Protein AF-A0A7J9X509-F1 (afdb_monomer)

Secondary structure (DSSP, 8-state):
-PPPPS--EES-HHHHHHHHHHT-TTT-SS--EEEEEEEEE-TTS-SEEEEEEEEETTEEEEEEEEEESSPPTT-GGGEEEEEEETTTEEEEEEEGGG-HHHHHHHHHHHTTS-PPPP---

Nearest PDB structures (foldseek):
  4k15-assembly1_B-2  TM=5.939E-01  e=2.217E+00  Listeria monocytogenes EGD-e
  4k15-assembly1_A-2  TM=6.067E-01  e=2.787E+00  Listeria monocytogenes EGD-e
  4k15-assembly1_C-2  TM=6.009E-01  e=3.503E+00  Listeria monocytogenes EGD-e
  4bv9-assembly1_A  TM=3.293E-01  e=1.403E+00  Mus musculus
  5h7z-assembly1_A  TM=2.410E-01  e=1.977E+00  Pseudomonas aeruginosa PAO1

Solvent-accessible surface area (backbone atoms only — not comparable to full-atom values): 7039 Å² total; per-residue (Å²): 105,81,82,74,69,101,62,56,50,49,62,38,70,67,58,41,51,47,62,40,32,65,73,37,95,86,49,56,66,80,74,71,44,80,76,48,70,51,35,43,55,36,93,84,58,70,44,48,31,38,34,41,33,31,39,36,75,94,38,80,45,80,48,46,29,32,40,25,80,55,83,65,85,96,41,71,96,42,54,51,45,69,28,42,26,76,78,79,40,62,30,35,31,29,42,16,92,78,33,71,69,40,50,50,47,52,49,34,37,76,71,70,76,41,69,74,52,77,84,72,130

pLDDT: mean 93.21, std 9.79, range [46.81, 98.5]

Radius of gyration: 14.0 Å; Cα contacts (8 Å, |Δi|>4): 217; chains: 1; bounding box: 34×30×33 Å

Structure (mmCIF, N/CA/C/O backbone):
data_AF-A0A7J9X509-F1
#
_entry.id   AF-A0A7J9X509-F1
#
loop_
_atom_site.group_PDB
_atom_site.id
_atom_site.type_symbol
_atom_site.label_atom_id
_atom_site.label_alt_id
_atom_site.label_comp_id
_atom_site.label_asym_id
_atom_site.label_entity_id
_atom_site.label_seq_id
_atom_site.pdbx_PDB_ins_code
_atom_site.Cartn_x
_atom_site.Cartn_y
_atom_site.Cartn_z
_atom_site.occupancy
_atom_site.B_iso_or_equiv
_atom_site.auth_seq_id
_atom_site.auth_comp_id
_atom_site.auth_asym_id
_atom_site.auth_atom_id
_atom_site.pdbx_PDB_model_num
ATOM 1 N N . MET A 1 1 ? 9.643 -8.205 -11.262 1.00 55.66 1 MET A N 1
ATOM 2 C CA . MET A 1 1 ? 10.228 -8.918 -10.110 1.00 55.66 1 MET A CA 1
ATOM 3 C C . MET A 1 1 ? 10.689 -7.908 -9.076 1.00 55.66 1 MET A C 1
ATOM 5 O O . MET A 1 1 ? 11.680 -7.213 -9.291 1.00 55.66 1 MET A O 1
ATOM 9 N N . ALA A 1 2 ? 9.958 -7.786 -7.972 1.00 58.03 2 ALA A N 1
ATOM 10 C CA . ALA A 1 2 ? 10.328 -6.898 -6.877 1.00 58.03 2 ALA A CA 1
ATOM 11 C C . ALA A 1 2 ? 11.369 -7.534 -5.940 1.00 58.03 2 ALA A C 1
ATOM 13 O O . ALA A 1 2 ? 11.100 -8.546 -5.301 1.00 58.03 2 ALA A O 1
ATOM 14 N N . ILE A 1 3 ? 12.528 -6.893 -5.790 1.00 62.59 3 ILE A N 1
ATOM 15 C CA . ILE A 1 3 ? 13.581 -7.329 -4.861 1.00 62.59 3 ILE A CA 1
ATOM 16 C C . ILE A 1 3 ? 13.152 -7.021 -3.418 1.00 62.59 3 ILE A C 1
ATOM 18 O O . ILE A 1 3 ? 12.826 -5.876 -3.089 1.00 62.59 3 ILE A O 1
ATOM 22 N N . LEU A 1 4 ? 13.158 -8.030 -2.539 1.00 62.16 4 LEU A N 1
ATOM 23 C CA . LEU A 1 4 ? 12.981 -7.824 -1.103 1.00 62.16 4 LEU A CA 1
ATOM 24 C C . LEU A 1 4 ? 14.299 -7.375 -0.482 1.00 62.16 4 LEU A C 1
ATOM 26 O O . LEU A 1 4 ? 15.320 -8.053 -0.536 1.00 62.16 4 LEU A O 1
ATOM 30 N N . HIS A 1 5 ? 14.264 -6.220 0.161 1.00 65.75 5 HIS A N 1
ATOM 31 C CA . HIS A 1 5 ? 15.366 -5.767 0.987 1.00 65.75 5 HIS A CA 1
ATOM 32 C C . HIS A 1 5 ? 15.069 -6.101 2.446 1.00 65.75 5 HIS A C 1
ATOM 34 O O . HIS A 1 5 ? 13.954 -5.879 2.920 1.00 65.75 5 HIS A O 1
ATOM 40 N N . ARG A 1 6 ? 16.084 -6.545 3.200 1.00 74.25 6 ARG A N 1
ATOM 41 C CA . ARG A 1 6 ? 16.047 -6.450 4.666 1.00 74.25 6 ARG A CA 1
ATOM 42 C C . ARG A 1 6 ? 16.050 -4.973 5.041 1.00 74.25 6 ARG A C 1
ATOM 44 O O . ARG A 1 6 ? 17.107 -4.359 5.163 1.00 74.25 6 ARG A O 1
ATOM 51 N N . ALA A 1 7 ? 14.861 -4.403 5.148 1.00 81.12 7 ALA A N 1
ATOM 52 C CA . ALA A 1 7 ? 14.671 -2.978 5.296 1.00 81.12 7 ALA A CA 1
ATOM 53 C C . ALA A 1 7 ? 13.608 -2.659 6.333 1.00 81.12 7 ALA A C 1
ATOM 55 O O . ALA A 1 7 ? 12.670 -3.425 6.557 1.00 81.12 7 ALA A O 1
ATOM 56 N N . THR A 1 8 ? 13.758 -1.491 6.937 1.00 87.94 8 THR A N 1
ATOM 57 C CA . THR A 1 8 ? 12.693 -0.857 7.702 1.00 87.94 8 THR A CA 1
ATOM 58 C C . THR A 1 8 ? 11.973 0.146 6.810 1.00 87.94 8 THR A C 1
ATOM 60 O O . THR A 1 8 ? 12.566 0.733 5.898 1.00 87.94 8 THR A O 1
ATOM 63 N N . VAL A 1 9 ? 10.678 0.314 7.064 1.00 93.44 9 VAL A N 1
ATOM 64 C CA . VAL A 1 9 ? 9.814 1.278 6.383 1.00 93.44 9 VAL A CA 1
ATOM 65 C C . VAL A 1 9 ? 9.138 2.112 7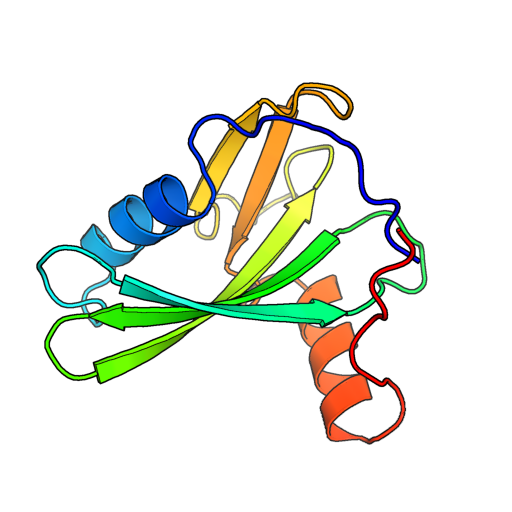.463 1.00 93.44 9 VAL A C 1
ATOM 67 O O . VAL A 1 9 ? 8.497 1.536 8.343 1.00 93.44 9 VAL A O 1
ATOM 70 N N . THR A 1 10 ? 9.311 3.433 7.412 1.00 95.56 10 THR A N 1
ATOM 71 C CA . THR A 1 10 ? 8.796 4.362 8.432 1.00 95.56 10 THR A CA 1
ATOM 72 C C . THR A 1 10 ? 8.038 5.533 7.789 1.00 95.56 10 THR A C 1
ATOM 74 O O . THR A 1 10 ? 8.654 6.285 7.036 1.00 95.56 10 THR A O 1
ATOM 77 N N . PRO A 1 11 ? 6.750 5.764 8.107 1.00 96.69 11 PRO A N 1
ATOM 78 C CA . PRO A 1 11 ? 5.886 4.900 8.912 1.00 96.69 11 PRO A CA 1
ATOM 79 C C . PRO A 1 11 ? 5.747 3.510 8.286 1.00 96.69 11 PRO A C 1
ATOM 81 O O . PRO A 1 11 ? 5.925 3.340 7.077 1.00 96.69 11 PRO A O 1
ATOM 84 N N . SER A 1 12 ? 5.458 2.510 9.109 1.00 96.06 12 SER A N 1
ATOM 85 C CA . SER A 1 12 ? 5.200 1.154 8.638 1.00 96.06 12 SER A CA 1
ATOM 86 C C . SER A 1 12 ? 3.943 1.111 7.764 1.00 96.06 12 SER A C 1
ATOM 88 O O . SER A 1 12 ? 3.073 1.981 7.828 1.00 96.06 12 SER A O 1
ATOM 90 N N . LYS A 1 13 ? 3.827 0.074 6.927 1.00 95.31 13 LYS A N 1
ATOM 91 C CA . LYS A 1 13 ? 2.662 -0.085 6.042 1.00 95.31 13 LYS A CA 1
ATOM 92 C C . LYS A 1 13 ? 1.337 -0.133 6.824 1.00 95.31 13 LYS A C 1
ATOM 94 O O . LYS A 1 13 ? 0.417 0.567 6.411 1.00 95.31 13 LYS A O 1
ATOM 99 N N . PRO A 1 14 ? 1.223 -0.870 7.952 1.00 96.88 14 PRO A N 1
ATOM 100 C CA . PRO A 1 14 ? 0.013 -0.832 8.768 1.00 96.88 14 PRO A CA 1
ATOM 101 C C . PRO A 1 14 ? -0.304 0.566 9.315 1.00 96.88 14 PRO A C 1
ATOM 103 O O . PRO A 1 14 ? -1.449 0.988 9.228 1.00 96.88 14 PRO A O 1
ATOM 106 N N . GLU A 1 15 ? 0.692 1.322 9.795 1.00 97.19 15 GLU A N 1
ATOM 107 C CA . GLU A 1 15 ? 0.473 2.691 10.299 1.00 97.19 15 GLU A CA 1
ATOM 108 C C . GLU A 1 15 ? -0.057 3.631 9.205 1.00 97.19 15 GLU A C 1
ATOM 110 O O . GLU A 1 15 ? -0.981 4.409 9.446 1.00 97.19 15 GLU A O 1
ATOM 115 N N . LEU A 1 16 ? 0.487 3.533 7.984 1.00 97.50 16 LEU A N 1
ATOM 116 C CA . LEU A 1 16 ? -0.024 4.281 6.831 1.00 97.50 16 LEU A CA 1
ATOM 117 C C . LEU A 1 16 ? -1.474 3.908 6.505 1.00 97.50 16 LEU A C 1
ATOM 119 O O . LEU A 1 16 ? -2.304 4.791 6.293 1.00 97.50 16 LEU A O 1
ATOM 123 N N . VAL A 1 17 ? -1.782 2.609 6.468 1.00 97.62 17 VAL A N 1
ATOM 124 C CA . VAL A 1 17 ? -3.128 2.113 6.155 1.00 97.62 17 VAL A CA 1
ATOM 125 C C . VAL A 1 17 ? -4.134 2.527 7.223 1.00 97.62 17 VAL A C 1
ATOM 127 O O . VAL A 1 17 ? -5.222 2.977 6.876 1.00 97.62 17 VAL A O 1
ATOM 130 N N . GLU A 1 18 ? -3.788 2.412 8.504 1.00 97.44 18 GLU A N 1
ATOM 131 C CA . GLU A 1 18 ? -4.664 2.811 9.608 1.00 97.44 18 GLU A CA 1
ATOM 132 C C . GLU A 1 18 ? -4.992 4.306 9.534 1.00 97.44 18 GLU A C 1
ATOM 134 O O . GLU A 1 18 ? -6.169 4.675 9.485 1.00 97.44 18 GLU A O 1
ATOM 139 N N . SER A 1 19 ? -3.964 5.153 9.399 1.00 96.19 19 SER A N 1
ATOM 140 C CA . SER A 1 19 ? -4.131 6.607 9.293 1.00 96.19 19 SER A CA 1
ATOM 141 C C . SER A 1 19 ? -4.945 7.023 8.065 1.00 96.19 19 SER A C 1
ATOM 143 O O . SER A 1 19 ? -5.753 7.951 8.136 1.00 96.19 19 SER A O 1
ATOM 145 N N . TRP A 1 20 ? -4.770 6.336 6.936 1.00 97.25 20 TRP A N 1
ATOM 146 C CA . TRP A 1 20 ? -5.551 6.606 5.733 1.00 97.25 20 TRP A CA 1
ATOM 147 C C . TRP A 1 20 ? -7.004 6.147 5.867 1.00 97.25 20 TRP A C 1
ATOM 149 O O . TRP A 1 20 ? -7.911 6.888 5.481 1.00 97.25 20 TRP A O 1
ATOM 159 N N . LEU A 1 21 ? -7.250 4.968 6.451 1.00 96.94 21 LEU A N 1
ATOM 160 C CA . LEU A 1 21 ? -8.600 4.447 6.679 1.00 96.94 21 LEU A CA 1
ATOM 161 C C . LEU A 1 21 ? -9.406 5.323 7.646 1.00 96.94 21 LEU A C 1
ATOM 163 O O . LEU A 1 21 ? -10.619 5.418 7.478 1.00 96.94 21 LEU A O 1
ATOM 167 N N . ASP A 1 22 ? -8.767 5.975 8.623 1.00 96.12 22 ASP A N 1
ATOM 168 C CA . ASP A 1 22 ? -9.408 6.976 9.498 1.00 96.12 22 ASP A CA 1
ATOM 169 C C . ASP A 1 22 ? -10.018 8.153 8.732 1.00 96.12 22 ASP A C 1
ATOM 171 O O . ASP A 1 22 ? -10.996 8.756 9.175 1.00 96.12 22 ASP A O 1
ATOM 175 N N . GLN A 1 23 ? -9.456 8.476 7.570 1.00 94.88 23 GLN A N 1
ATOM 176 C CA . GLN A 1 23 ? -9.913 9.579 6.729 1.00 94.88 23 GLN A CA 1
ATOM 177 C C . GLN A 1 23 ? -10.987 9.140 5.727 1.00 94.88 23 GLN A C 1
ATOM 179 O O . GLN A 1 23 ? -11.615 9.985 5.087 1.00 94.88 23 GLN A O 1
ATOM 184 N N . GLN A 1 24 ? -11.227 7.831 5.586 1.00 94.56 24 GLN A N 1
ATOM 185 C CA . GLN A 1 24 ? -12.213 7.309 4.647 1.00 94.56 24 GLN A CA 1
ATOM 186 C C . GLN A 1 24 ? -13.598 7.212 5.300 1.00 94.56 24 GLN A C 1
ATOM 188 O O . GLN A 1 24 ? -13.750 6.534 6.318 1.00 94.56 24 GLN A O 1
ATOM 193 N N . PRO A 1 25 ? -14.665 7.757 4.682 1.00 93.69 25 PRO A N 1
ATOM 194 C CA . PRO A 1 25 ? -16.016 7.694 5.251 1.00 93.69 25 PRO A CA 1
ATOM 195 C C . PRO A 1 25 ? -16.536 6.255 5.397 1.00 93.69 25 PRO A C 1
ATOM 197 O O . PRO A 1 25 ? -17.403 5.973 6.219 1.00 93.69 25 PRO A O 1
ATOM 200 N N . TRP A 1 26 ? -15.999 5.331 4.601 1.00 93.62 26 TRP A N 1
ATOM 201 C CA . TRP A 1 26 ? -16.327 3.908 4.630 1.00 93.62 26 TRP A CA 1
ATOM 202 C C . TRP A 1 26 ? -15.363 3.076 5.495 1.00 93.62 26 TRP A C 1
ATOM 204 O O . TRP A 1 26 ? -15.655 1.901 5.753 1.00 93.62 26 TRP A O 1
ATOM 214 N N . GLY A 1 27 ? -14.245 3.652 5.956 1.00 93.44 27 GLY A N 1
ATOM 215 C CA . GLY A 1 27 ? -13.152 2.945 6.635 1.00 93.44 27 GLY A CA 1
ATOM 216 C C . GLY A 1 27 ? -13.526 2.404 8.016 1.00 93.44 27 GLY A C 1
ATOM 217 O O . GLY A 1 27 ? -13.018 1.364 8.433 1.00 93.44 27 GLY A O 1
ATOM 218 N N . GLY A 1 28 ? -14.496 3.027 8.688 1.00 90.75 28 GLY A N 1
ATOM 219 C CA . GLY A 1 28 ? -14.825 2.715 10.081 1.00 90.75 28 GLY A CA 1
ATOM 220 C C . GLY A 1 28 ? -13.751 3.223 11.049 1.00 90.75 28 GLY A C 1
ATOM 221 O O . GLY A 1 28 ? -12.854 3.954 10.647 1.00 90.75 28 GLY A O 1
ATOM 222 N N . SER A 1 29 ? -13.847 2.844 12.322 1.00 89.06 29 SER A N 1
ATOM 223 C CA . SER A 1 29 ? -12.928 3.273 13.385 1.00 89.06 29 SER A CA 1
ATOM 224 C C . SER A 1 29 ? -12.320 2.084 14.138 1.00 89.06 29 SER A C 1
ATOM 226 O O . SER A 1 29 ? -12.848 0.969 14.090 1.00 89.06 29 SER A O 1
ATOM 228 N N . GLY A 1 30 ? -11.213 2.337 14.843 1.00 90.75 30 GLY A N 1
ATOM 229 C CA . GLY A 1 30 ? -10.487 1.356 15.660 1.00 90.75 30 GLY A CA 1
ATOM 230 C C . GLY A 1 30 ? -9.189 0.865 15.018 1.00 90.75 30 GLY A C 1
ATOM 231 O O . GLY A 1 30 ? -8.918 1.161 13.859 1.00 90.75 30 GLY A O 1
ATOM 232 N N . GLU A 1 31 ? -8.394 0.118 15.773 1.00 94.75 31 GLU A N 1
ATOM 233 C CA . GLU A 1 31 ? -7.116 -0.436 15.308 1.00 94.75 31 GLU A CA 1
ATOM 234 C C . GLU A 1 31 ? -7.315 -1.430 14.156 1.00 94.75 31 GLU A C 1
ATOM 236 O O . GLU A 1 31 ? -8.377 -2.063 14.029 1.00 94.75 31 GLU A O 1
ATOM 241 N N . ILE A 1 32 ? -6.290 -1.576 13.315 1.00 97.69 32 ILE A N 1
ATOM 242 C CA . ILE A 1 32 ? -6.265 -2.614 12.284 1.00 97.69 32 ILE A CA 1
ATOM 243 C C . ILE A 1 32 ? -5.514 -3.864 12.757 1.00 97.69 32 ILE A C 1
ATOM 245 O O . ILE A 1 32 ? -4.449 -3.796 13.364 1.00 97.69 32 ILE A O 1
ATOM 249 N N . GLU A 1 33 ? -6.026 -5.036 12.392 1.00 97.94 33 GLU A N 1
ATOM 250 C CA . GLU A 1 33 ? -5.286 -6.301 12.461 1.00 97.94 33 GLU A CA 1
ATOM 251 C C . GLU A 1 33 ? -4.859 -6.687 11.039 1.00 97.94 33 GLU A C 1
ATOM 253 O O . GLU A 1 33 ? -5.703 -6.831 10.152 1.00 97.94 33 GLU A O 1
ATOM 258 N N . THR A 1 34 ? -3.559 -6.866 10.793 1.00 97.31 34 THR A N 1
ATOM 259 C CA . THR A 1 34 ? -3.077 -7.321 9.480 1.00 97.31 34 THR A CA 1
ATOM 260 C C . THR A 1 34 ? -3.266 -8.829 9.342 1.00 97.31 34 THR A C 1
ATOM 262 O O . THR A 1 34 ? -2.688 -9.599 10.101 1.00 97.31 34 THR A O 1
ATOM 265 N N . ILE A 1 35 ? -4.053 -9.247 8.351 1.00 97.81 35 ILE A N 1
ATOM 266 C CA . ILE A 1 35 ? -4.335 -10.661 8.052 1.00 97.81 35 ILE A CA 1
ATOM 267 C C . ILE A 1 35 ? -3.264 -11.227 7.115 1.00 97.81 35 ILE A C 1
ATOM 269 O O . ILE A 1 35 ? -2.860 -12.380 7.235 1.00 97.81 35 ILE A O 1
ATOM 273 N N . GLY A 1 36 ? -2.813 -10.410 6.166 1.00 96.06 36 GLY A N 1
ATOM 274 C CA . GLY A 1 36 ? -1.786 -10.772 5.201 1.00 96.06 36 GLY A CA 1
ATOM 275 C C . GLY A 1 36 ? -1.717 -9.765 4.064 1.00 96.06 36 GLY A C 1
ATOM 276 O O . GLY A 1 36 ? -2.449 -8.773 4.043 1.00 96.06 36 GLY A O 1
ATOM 277 N N . SER A 1 37 ? -0.848 -10.032 3.101 1.00 96.38 37 SER A N 1
ATOM 278 C CA . SER A 1 37 ? -0.788 -9.275 1.860 1.00 96.38 37 SER A CA 1
ATOM 279 C C . SER A 1 37 ? -0.358 -10.159 0.699 1.00 96.38 37 SER A C 1
ATOM 281 O O . SER A 1 37 ? 0.167 -11.258 0.885 1.00 96.38 37 SER A O 1
ATOM 283 N N . TYR A 1 38 ? -0.622 -9.680 -0.508 1.00 95.56 38 TYR A N 1
ATOM 284 C CA . TYR A 1 38 ? -0.124 -10.268 -1.743 1.00 95.56 38 TYR A CA 1
ATOM 285 C C . TYR A 1 38 ? 0.349 -9.157 -2.672 1.00 95.56 38 TYR A C 1
ATOM 287 O O . TYR A 1 38 ? 0.016 -7.983 -2.491 1.00 95.56 38 TYR A O 1
ATOM 295 N N . ARG A 1 39 ? 1.163 -9.527 -3.657 1.00 95.94 39 ARG A N 1
ATOM 296 C CA . ARG A 1 39 ? 1.831 -8.582 -4.546 1.00 95.94 39 ARG A CA 1
ATOM 297 C C . ARG A 1 39 ? 1.698 -9.003 -5.992 1.00 95.94 39 ARG A C 1
ATOM 299 O O . ARG A 1 39 ? 1.528 -10.182 -6.297 1.00 95.94 39 ARG A O 1
ATOM 306 N N . PHE A 1 40 ? 1.844 -8.012 -6.850 1.00 96.56 40 PHE A N 1
ATOM 307 C CA . PHE A 1 40 ? 1.944 -8.174 -8.283 1.00 96.56 40 PHE A CA 1
ATOM 308 C C . PHE A 1 40 ? 3.220 -7.508 -8.776 1.00 96.56 40 PHE A C 1
ATOM 310 O O . PHE A 1 40 ? 3.667 -6.509 -8.205 1.00 96.56 40 PHE A O 1
ATOM 317 N N . ASP A 1 41 ? 3.803 -8.083 -9.819 1.00 95.00 41 ASP A N 1
ATOM 318 C CA . ASP A 1 41 ? 4.953 -7.497 -10.486 1.00 95.00 41 ASP A CA 1
ATOM 319 C C . ASP A 1 41 ? 4.483 -6.518 -11.562 1.00 95.00 41 ASP A C 1
ATOM 321 O O . ASP A 1 41 ? 3.771 -6.892 -12.492 1.00 95.00 41 ASP A O 1
ATOM 325 N N . ASP A 1 42 ? 4.919 -5.268 -11.433 1.00 95.00 42 ASP A N 1
ATOM 326 C CA . ASP A 1 42 ? 4.895 -4.298 -12.523 1.00 95.00 42 ASP A CA 1
ATOM 327 C C . ASP A 1 42 ? 5.778 -4.814 -13.679 1.00 95.00 42 ASP A C 1
ATOM 329 O O . ASP A 1 42 ? 6.945 -5.145 -13.423 1.00 95.00 42 ASP A O 1
ATOM 333 N N . PRO A 1 43 ? 5.263 -4.897 -14.925 1.00 90.69 43 PRO A N 1
ATOM 334 C CA . PRO A 1 43 ? 6.046 -5.273 -16.103 1.00 90.69 43 PRO A 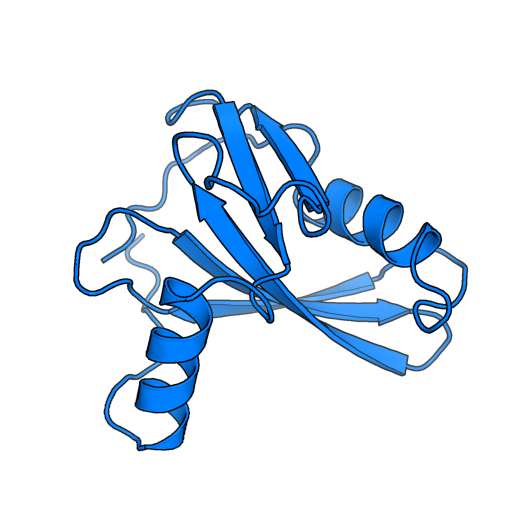CA 1
ATOM 335 C C . PRO A 1 43 ? 7.329 -4.460 -16.283 1.00 90.69 43 PRO A C 1
ATOM 337 O O . PRO A 1 43 ? 8.357 -5.029 -16.650 1.00 90.69 43 PRO A O 1
ATOM 340 N N . GLU A 1 44 ? 7.282 -3.163 -15.970 1.00 93.19 44 GLU A N 1
ATOM 341 C CA . GLU A 1 44 ? 8.432 -2.263 -16.100 1.00 93.19 44 GLU A CA 1
ATOM 342 C C . GLU A 1 44 ? 9.337 -2.298 -14.855 1.00 93.19 44 GLU A C 1
ATOM 344 O O . GLU A 1 44 ? 10.461 -1.808 -14.886 1.00 93.19 44 GLU A O 1
ATOM 349 N N . GLY A 1 45 ? 8.882 -2.919 -13.761 1.00 91.81 45 GLY A N 1
ATOM 350 C CA . GLY A 1 45 ? 9.655 -3.094 -12.529 1.00 91.81 45 GLY A CA 1
ATOM 351 C C . GLY A 1 45 ? 9.875 -1.819 -11.706 1.00 91.81 45 GLY A C 1
ATOM 352 O O . GLY A 1 45 ? 10.663 -1.843 -10.760 1.00 91.81 45 GLY A O 1
ATOM 353 N N . GLU A 1 46 ? 9.179 -0.728 -12.020 1.00 93.31 46 GLU A N 1
ATOM 354 C CA . GLU A 1 46 ? 9.376 0.594 -11.410 1.00 93.31 46 GLU A CA 1
ATOM 355 C C . GLU A 1 46 ? 8.444 0.839 -10.214 1.00 93.31 46 GLU A C 1
ATOM 357 O O . GLU A 1 46 ? 8.761 1.602 -9.290 1.00 93.31 46 GLU A O 1
ATOM 362 N N . VAL A 1 47 ? 7.280 0.188 -10.211 1.00 96.44 47 VAL A N 1
ATOM 363 C CA . VAL A 1 47 ? 6.230 0.386 -9.211 1.00 96.44 47 VAL A CA 1
ATOM 364 C C . VAL A 1 47 ? 6.026 -0.884 -8.397 1.00 96.44 47 VAL A C 1
ATOM 366 O O . VAL A 1 47 ? 5.704 -1.953 -8.910 1.00 96.44 47 VAL A O 1
ATOM 369 N N . GLY A 1 48 ? 6.147 -0.769 -7.075 1.00 96.06 48 GLY A N 1
ATOM 370 C CA . GLY A 1 48 ? 5.720 -1.852 -6.194 1.00 96.06 48 GLY A CA 1
ATOM 371 C C . GLY A 1 48 ? 4.196 -1.899 -6.128 1.00 96.06 48 GLY A C 1
ATOM 372 O O . GLY A 1 48 ? 3.601 -0.902 -5.736 1.00 96.06 48 GLY A O 1
ATOM 373 N N . VAL A 1 49 ? 3.575 -3.038 -6.444 1.00 97.69 49 VAL A N 1
ATOM 374 C CA . VAL A 1 49 ? 2.120 -3.241 -6.319 1.00 97.69 49 VAL A CA 1
ATOM 375 C C . VAL A 1 49 ? 1.834 -4.269 -5.223 1.00 97.69 49 VAL A C 1
ATOM 377 O O . VAL A 1 49 ? 2.350 -5.389 -5.248 1.00 97.69 49 VAL A O 1
ATOM 380 N N . GLU A 1 50 ? 1.025 -3.888 -4.237 1.00 97.12 50 GLU A N 1
ATOM 381 C CA . GLU A 1 50 ? 0.640 -4.735 -3.101 1.00 97.12 50 GLU A CA 1
ATOM 382 C C . GLU A 1 50 ? -0.832 -4.528 -2.757 1.00 97.12 50 GLU A C 1
ATOM 384 O O . GLU A 1 50 ? -1.347 -3.424 -2.868 1.00 97.12 50 GLU A O 1
ATOM 389 N N . ALA A 1 51 ? -1.504 -5.568 -2.278 1.00 97.88 51 ALA A N 1
ATOM 390 C CA . ALA A 1 51 ? -2.753 -5.415 -1.549 1.00 97.88 51 ALA A CA 1
ATOM 391 C C . ALA A 1 51 ? -2.621 -6.005 -0.152 1.00 97.88 51 ALA A C 1
ATOM 393 O O . ALA A 1 51 ? -2.324 -7.190 0.016 1.00 97.88 51 ALA A O 1
ATOM 394 N N . MET A 1 52 ? -2.892 -5.172 0.850 1.00 97.75 52 MET A N 1
ATOM 395 C CA . MET A 1 52 ? -3.008 -5.599 2.239 1.00 97.75 52 MET A CA 1
ATOM 396 C C . MET A 1 52 ? -4.445 -6.023 2.538 1.00 97.75 52 MET A C 1
ATOM 398 O O . MET A 1 52 ? -5.400 -5.362 2.130 1.00 97.75 52 MET A O 1
ATOM 402 N N . LEU A 1 53 ? -4.598 -7.118 3.278 1.00 98.25 53 LEU A N 1
ATOM 403 C CA . LEU A 1 53 ? -5.862 -7.539 3.869 1.00 98.25 53 LEU A CA 1
ATOM 404 C C . LEU A 1 53 ? -5.819 -7.235 5.363 1.00 98.25 53 LEU A C 1
ATOM 406 O O . LEU A 1 53 ? -4.988 -7.782 6.091 1.00 98.25 53 LEU A O 1
ATOM 410 N N . VAL A 1 54 ? -6.720 -6.369 5.818 1.00 98.19 54 VAL A N 1
ATOM 411 C CA . VAL A 1 54 ? -6.781 -5.929 7.215 1.00 98.19 54 VAL A CA 1
ATOM 412 C C . VAL A 1 54 ? -8.169 -6.159 7.794 1.00 98.19 54 VAL A C 1
ATOM 414 O O . VAL A 1 54 ? -9.176 -5.963 7.112 1.00 98.19 54 VAL A O 1
ATOM 417 N N . ARG A 1 55 ? -8.250 -6.577 9.057 1.00 98.06 55 ARG A N 1
ATOM 418 C CA . ARG A 1 55 ? -9.507 -6.614 9.803 1.00 98.06 55 ARG A CA 1
ATOM 419 C C . ARG A 1 55 ? -9.678 -5.302 10.554 1.00 98.06 55 ARG A C 1
ATOM 421 O O . ARG A 1 55 ? -8.782 -4.886 11.280 1.00 98.06 55 ARG A O 1
ATOM 428 N N . ARG A 1 56 ? -10.841 -4.671 10.394 1.00 97.00 56 ARG A N 1
ATOM 429 C CA . ARG A 1 56 ? -11.210 -3.432 11.088 1.00 97.00 56 ARG A CA 1
ATOM 430 C C . ARG A 1 56 ? -12.716 -3.361 11.290 1.00 97.00 56 ARG A C 1
ATOM 432 O O . ARG A 1 56 ? -13.476 -3.642 10.362 1.00 97.00 56 ARG A O 1
ATOM 439 N N . ALA A 1 57 ? -13.160 -2.995 12.493 1.00 93.25 57 ALA A N 1
ATOM 440 C CA . ALA A 1 57 ? -14.583 -2.859 12.832 1.00 93.25 57 ALA A CA 1
ATOM 441 C C . ALA A 1 57 ? -15.439 -4.074 12.390 1.00 93.25 57 ALA A C 1
ATOM 443 O O . ALA A 1 57 ? -16.504 -3.925 11.793 1.00 93.25 57 ALA A O 1
ATOM 444 N N . GLY A 1 58 ? -14.932 -5.293 12.614 1.00 92.69 58 GLY A N 1
ATOM 445 C CA . GLY A 1 58 ? -15.615 -6.543 12.253 1.00 92.69 58 GLY A CA 1
ATOM 446 C C . GLY A 1 58 ? -15.641 -6.886 10.756 1.00 92.69 58 GLY A C 1
ATOM 447 O O . GLY A 1 58 ? -16.221 -7.904 10.385 1.00 92.69 58 GLY A O 1
ATOM 448 N N . ARG A 1 59 ? -15.005 -6.087 9.890 1.00 95.75 59 ARG A N 1
ATOM 449 C CA . ARG A 1 59 ? -14.925 -6.308 8.436 1.00 95.75 59 ARG A CA 1
ATOM 450 C C . ARG A 1 59 ? -13.499 -6.631 8.014 1.00 95.75 59 ARG A C 1
ATOM 452 O O . ARG A 1 59 ? -12.553 -6.197 8.664 1.00 95.75 59 ARG A O 1
ATOM 459 N N . VAL A 1 60 ? -13.356 -7.365 6.914 1.00 97.38 60 VAL A N 1
ATOM 460 C CA . VAL A 1 60 ? -12.079 -7.490 6.202 1.00 97.38 60 VAL A CA 1
ATOM 461 C C . VAL A 1 60 ? -12.070 -6.462 5.080 1.00 97.38 60 VAL A C 1
ATOM 463 O O . VAL A 1 60 ? -12.989 -6.436 4.263 1.00 97.38 60 VAL A O 1
ATOM 466 N N . LEU A 1 61 ? -11.053 -5.609 5.065 1.00 97.50 61 LEU A N 1
ATOM 467 C CA . LEU A 1 61 ? -10.821 -4.603 4.041 1.00 97.50 61 LEU A CA 1
ATOM 468 C C . LEU A 1 61 ? -9.619 -5.029 3.203 1.00 97.50 61 LEU A C 1
ATOM 470 O O . LEU A 1 61 ? -8.586 -5.427 3.742 1.00 97.50 61 LEU A O 1
ATOM 474 N N . GLN A 1 62 ? -9.771 -4.937 1.887 1.00 97.50 62 GLN A N 1
ATOM 475 C CA . GLN A 1 62 ? -8.673 -5.05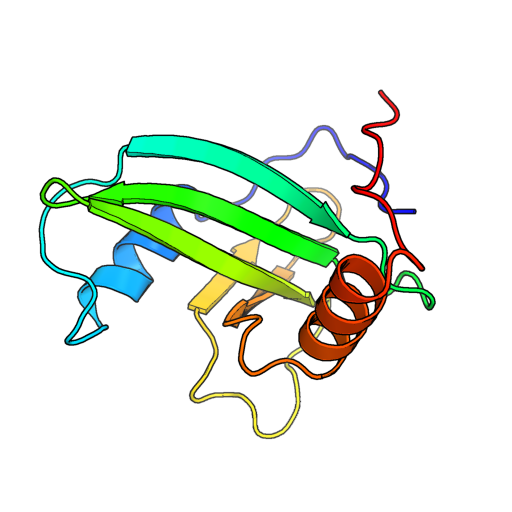8 0.942 1.00 97.50 62 GLN A CA 1
ATOM 476 C C . GLN A 1 62 ? -8.208 -3.652 0.580 1.00 97.50 62 GLN A C 1
ATOM 478 O O . GLN A 1 62 ? -9.015 -2.838 0.135 1.00 97.50 62 GLN A O 1
ATOM 483 N N . VAL A 1 63 ? -6.921 -3.377 0.777 1.00 98.12 63 VAL A N 1
ATOM 484 C CA . VAL A 1 63 ? -6.307 -2.071 0.524 1.00 98.12 63 VAL A CA 1
ATOM 485 C C . VAL A 1 63 ? -5.209 -2.248 -0.526 1.00 98.12 63 VAL A C 1
ATOM 487 O O . VAL A 1 63 ? -4.082 -2.604 -0.170 1.00 98.12 63 VAL A O 1
ATOM 490 N N . PRO A 1 64 ? -5.529 -2.082 -1.824 1.00 98.12 64 PRO A N 1
ATOM 491 C CA . PRO A 1 64 ? -4.535 -2.014 -2.888 1.00 98.12 64 PRO A CA 1
ATOM 492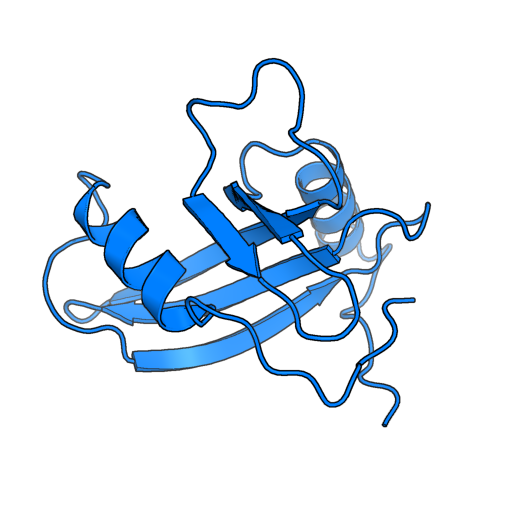 C C . PRO A 1 64 ? -3.686 -0.756 -2.734 1.00 98.12 64 PRO A C 1
ATOM 494 O O . PRO A 1 64 ? -4.214 0.330 -2.502 1.00 98.12 64 PRO A O 1
ATOM 497 N N . MET A 1 65 ? -2.377 -0.88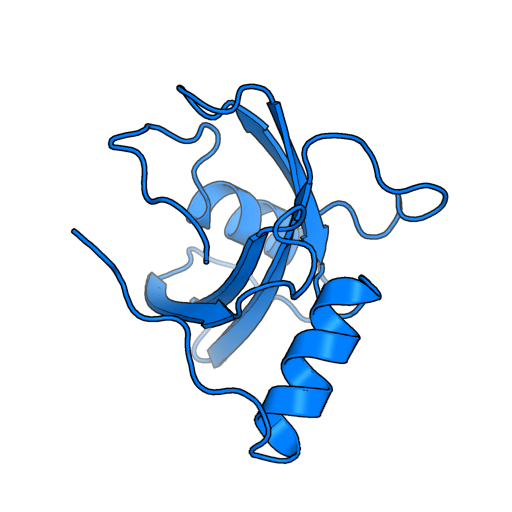9 -2.890 1.00 98.44 65 MET A N 1
ATOM 498 C CA . MET A 1 65 ? -1.420 0.198 -2.761 1.00 98.44 65 MET A CA 1
ATOM 499 C C . MET A 1 65 ? -0.336 0.099 -3.827 1.00 98.44 65 MET A C 1
ATOM 501 O O . MET A 1 65 ? 0.082 -0.999 -4.213 1.00 98.44 65 MET A O 1
ATOM 505 N N . THR A 1 66 ? 0.165 1.257 -4.248 1.00 98.25 66 THR A N 1
ATOM 506 C CA . THR A 1 66 ? 1.392 1.351 -5.043 1.00 98.25 66 THR A CA 1
ATOM 507 C C . THR A 1 66 ? 2.496 2.069 -4.290 1.00 98.25 66 THR A C 1
ATOM 509 O O . THR A 1 66 ? 2.234 2.974 -3.502 1.00 98.25 66 THR A O 1
ATOM 512 N N . TYR A 1 67 ? 3.741 1.666 -4.539 1.00 97.25 67 TYR A N 1
ATOM 513 C CA . TYR A 1 67 ? 4.947 2.283 -3.993 1.00 97.25 67 TYR A CA 1
ATOM 514 C C . TYR A 1 67 ? 5.786 2.850 -5.132 1.00 97.25 67 TYR A C 1
ATOM 516 O O . TYR A 1 67 ? 6.314 2.092 -5.948 1.00 97.25 67 TYR A O 1
ATOM 524 N N . ARG A 1 68 ? 5.944 4.174 -5.166 1.00 97.44 68 ARG A N 1
ATOM 525 C CA . ARG A 1 68 ? 6.679 4.884 -6.222 1.00 97.44 68 ARG A CA 1
ATOM 526 C C . ARG A 1 68 ? 7.913 5.590 -5.672 1.00 97.44 68 ARG A C 1
ATOM 528 O O . ARG A 1 68 ? 7.922 6.036 -4.525 1.00 97.44 68 ARG A O 1
ATOM 535 N N . ALA A 1 69 ? 8.957 5.693 -6.496 1.00 96.81 69 ALA A N 1
ATOM 536 C CA . ALA A 1 69 ? 10.198 6.409 -6.172 1.00 96.81 69 ALA A CA 1
ATOM 537 C C . ALA A 1 69 ? 10.078 7.942 -6.285 1.00 96.81 69 ALA A C 1
ATOM 539 O O . ALA A 1 69 ? 10.986 8.658 -5.875 1.00 96.81 69 ALA A O 1
ATOM 540 N N . ALA A 1 70 ? 8.979 8.435 -6.858 1.00 96.94 70 ALA A N 1
ATOM 541 C CA . ALA A 1 70 ? 8.668 9.847 -7.038 1.00 96.94 70 ALA A CA 1
ATOM 542 C C . ALA A 1 70 ? 7.141 10.057 -6.950 1.00 96.94 70 ALA A C 1
ATOM 544 O O . ALA A 1 70 ? 6.392 9.085 -7.115 1.00 96.94 70 ALA A O 1
ATOM 545 N N . PRO A 1 71 ? 6.664 11.293 -6.702 1.00 96.94 71 PRO A N 1
ATOM 546 C CA . PRO A 1 71 ? 5.241 11.600 -6.759 1.00 96.94 71 PRO A CA 1
ATOM 547 C C . PRO A 1 71 ? 4.647 11.257 -8.131 1.00 96.94 71 PRO A C 1
ATOM 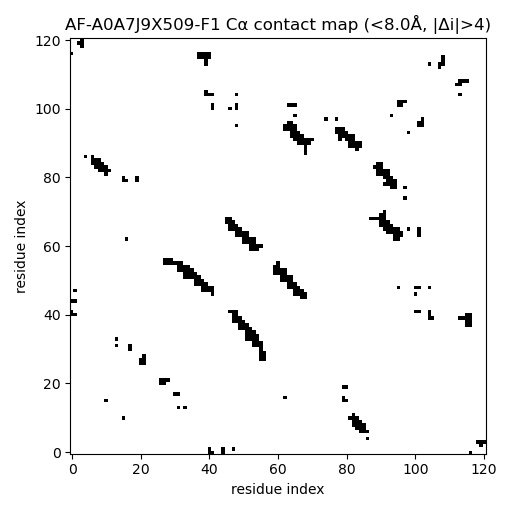549 O O . PRO A 1 71 ? 5.249 11.547 -9.164 1.00 96.94 71 PRO A O 1
ATOM 552 N N . LEU A 1 72 ? 3.450 10.678 -8.132 1.00 94.62 72 LEU A N 1
ATOM 553 C CA . LEU A 1 72 ? 2.626 10.518 -9.322 1.00 94.62 72 LEU A CA 1
ATOM 554 C C . LEU A 1 72 ? 1.907 11.840 -9.622 1.00 94.62 72 LEU A C 1
ATOM 556 O O . LEU A 1 72 ? 1.248 12.406 -8.746 1.00 94.62 72 LEU A O 1
ATOM 560 N N . GLU A 1 73 ? 2.053 12.324 -10.853 1.00 93.50 73 GLU A N 1
ATOM 561 C CA . GLU A 1 73 ? 1.454 13.577 -11.313 1.00 93.50 73 GLU A CA 1
ATOM 562 C C . GLU A 1 73 ? -0.081 13.519 -11.233 1.00 93.50 73 GLU A C 1
ATOM 564 O O . GLU A 1 73 ? -0.691 12.519 -11.613 1.00 93.50 73 GLU A O 1
ATOM 569 N N . HIS A 1 74 ? -0.702 14.588 -10.724 1.00 92.69 74 HIS A N 1
ATOM 570 C CA . HIS A 1 74 ? -2.161 14.737 -10.601 1.00 92.69 74 HIS A CA 1
ATO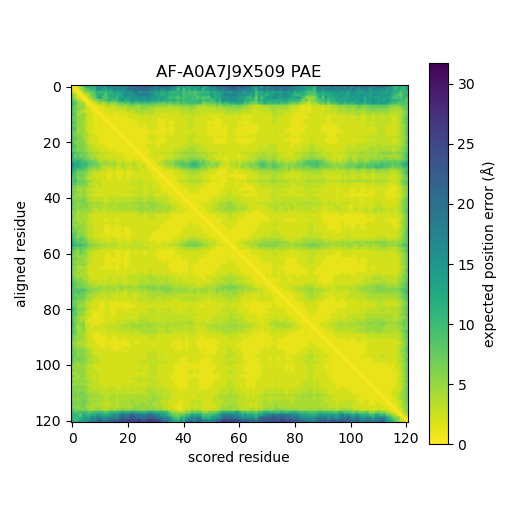M 571 C C . HIS A 1 74 ? -2.871 13.683 -9.728 1.00 92.69 74 HIS A C 1
ATOM 573 O O . HIS A 1 74 ? -4.090 13.522 -9.817 1.00 92.69 74 HIS A O 1
ATOM 579 N N . ALA A 1 75 ? -2.133 12.959 -8.882 1.00 95.19 75 ALA A N 1
ATOM 580 C CA . ALA A 1 75 ? -2.670 11.913 -8.010 1.00 95.19 75 ALA A CA 1
ATOM 581 C C . ALA A 1 75 ? -2.638 12.287 -6.518 1.00 95.19 75 ALA A C 1
ATOM 583 O O . ALA A 1 75 ? -2.779 11.419 -5.655 1.00 95.19 75 ALA A O 1
ATOM 584 N N . GLU A 1 76 ? -2.459 13.566 -6.177 1.00 94.69 76 GLU A N 1
ATOM 585 C CA . GLU A 1 76 ? -2.296 14.039 -4.795 1.00 94.69 76 GLU A CA 1
ATOM 586 C C . GLU A 1 76 ? -3.485 13.660 -3.904 1.00 94.69 76 GLU A C 1
ATOM 588 O O . GLU A 1 76 ? -3.297 13.304 -2.743 1.00 94.69 76 GLU A O 1
ATOM 593 N N . ALA A 1 77 ? -4.698 13.658 -4.463 1.00 94.94 77 ALA A N 1
ATOM 594 C CA . ALA A 1 77 ? -5.924 13.257 -3.768 1.00 94.94 77 ALA A CA 1
ATOM 595 C C . ALA A 1 77 ? -5.974 11.761 -3.398 1.00 94.94 77 ALA A C 1
ATOM 597 O O . ALA A 1 77 ? -6.853 11.338 -2.648 1.00 94.94 77 ALA A O 1
ATOM 598 N N . HIS A 1 78 ? -5.062 10.955 -3.941 1.00 96.38 78 HIS A N 1
ATOM 599 C CA . HIS A 1 78 ? -4.992 9.507 -3.751 1.00 96.38 78 HIS A CA 1
ATOM 600 C C . HIS A 1 78 ? -3.724 9.077 -3.007 1.00 96.38 78 HIS A C 1
ATOM 602 O O . HIS A 1 78 ? -3.468 7.882 -2.866 1.00 96.38 78 HIS A O 1
ATOM 608 N N . LEU A 1 79 ? -2.924 10.035 -2.526 1.00 97.88 79 LEU A N 1
ATOM 609 C CA . LEU A 1 79 ? -1.756 9.752 -1.705 1.00 97.88 79 LEU A CA 1
ATOM 610 C C . LEU A 1 79 ? -2.209 9.231 -0.333 1.00 97.88 79 LEU A C 1
ATOM 612 O O . LEU A 1 79 ? -2.839 9.953 0.436 1.00 97.88 79 LEU A O 1
ATOM 616 N N . ILE A 1 80 ? -1.846 7.988 -0.018 1.00 97.88 80 ILE A N 1
ATOM 617 C CA . ILE A 1 80 ? -1.998 7.401 1.322 1.00 97.88 80 ILE A CA 1
ATOM 618 C C . ILE A 1 80 ? -0.982 8.048 2.264 1.00 97.88 80 ILE A C 1
ATOM 620 O O . ILE A 1 80 ? -1.309 8.441 3.381 1.00 97.88 80 ILE A O 1
ATOM 624 N N . GLY A 1 81 ? 0.262 8.194 1.803 1.00 97.69 81 GLY A N 1
ATOM 625 C CA . GLY A 1 81 ? 1.308 8.870 2.557 1.00 97.69 81 GLY A CA 1
ATOM 626 C C . GLY A 1 81 ? 2.692 8.689 1.952 1.00 97.69 81 GLY A C 1
ATOM 627 O O . GLY A 1 81 ? 2.863 8.157 0.855 1.00 97.69 81 GLY A O 1
ATOM 628 N N . ARG A 1 82 ? 3.706 9.148 2.684 1.00 98.06 82 ARG A N 1
ATOM 629 C CA . ARG A 1 82 ? 5.116 8.914 2.359 1.00 98.06 82 ARG A CA 1
ATOM 630 C C . ARG A 1 82 ? 5.726 8.009 3.415 1.00 98.06 82 ARG A C 1
ATOM 632 O O . ARG A 1 82 ? 5.413 8.169 4.592 1.00 98.06 82 ARG A O 1
ATOM 639 N N . ALA A 1 83 ? 6.618 7.122 2.999 1.00 97.38 83 ALA A N 1
ATOM 640 C CA . ALA A 1 83 ? 7.433 6.325 3.903 1.00 97.38 83 ALA A CA 1
ATOM 641 C C . ALA A 1 83 ? 8.905 6.383 3.510 1.00 97.38 83 ALA A C 1
ATOM 643 O O . ALA A 1 83 ? 9.249 6.376 2.332 1.00 97.38 83 ALA A O 1
ATOM 644 N N . GLU A 1 84 ? 9.779 6.393 4.504 1.00 97.62 84 GLU A N 1
ATOM 645 C CA . GLU A 1 84 ? 11.213 6.232 4.334 1.00 97.62 84 GLU A CA 1
ATOM 646 C C . GLU A 1 84 ? 11.563 4.750 4.369 1.00 97.62 84 GLU A C 1
ATOM 648 O O . GLU A 1 84 ? 11.354 4.073 5.377 1.00 97.62 84 GLU A O 1
ATOM 653 N N . HIS A 1 85 ? 12.093 4.242 3.261 1.00 95.31 85 HIS A N 1
ATOM 654 C CA . HIS A 1 85 ? 12.603 2.885 3.163 1.00 95.31 85 HIS A CA 1
ATOM 655 C C . HIS A 1 85 ? 14.121 2.903 3.341 1.00 95.31 85 HIS A C 1
ATOM 657 O O . HIS A 1 85 ? 14.830 3.574 2.594 1.00 95.31 85 HIS A O 1
ATOM 663 N N . SER A 1 86 ? 14.663 2.091 4.247 1.00 93.31 86 SER A N 1
ATOM 664 C CA . SER A 1 86 ? 16.094 2.125 4.613 1.00 93.31 86 SER A CA 1
ATOM 665 C C . SER A 1 86 ? 17.095 1.741 3.506 1.00 93.31 86 SER A C 1
ATOM 667 O O . SER A 1 86 ? 18.294 1.698 3.754 1.00 93.31 86 SER A O 1
ATOM 669 N N . VAL A 1 87 ? 16.617 1.422 2.302 1.00 92.88 87 VAL A N 1
ATOM 670 C CA . VAL A 1 87 ? 17.427 0.979 1.152 1.00 92.88 87 VAL A CA 1
ATOM 671 C C . VAL A 1 87 ? 17.007 1.743 -0.095 1.00 92.88 87 VAL A C 1
ATOM 673 O O . VAL A 1 87 ? 17.844 2.286 -0.802 1.00 92.88 87 VAL A O 1
ATOM 676 N N . LEU A 1 88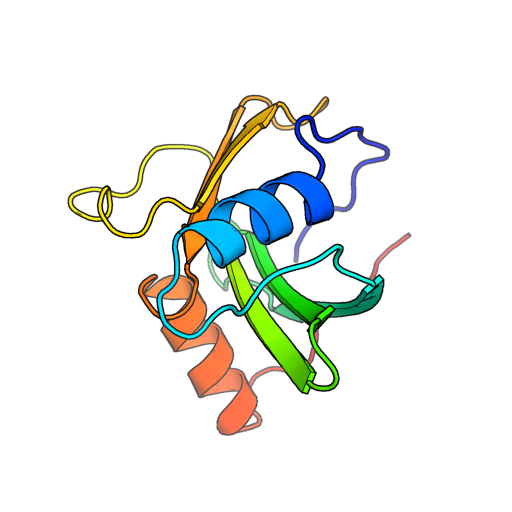 ? 15.698 1.840 -0.327 1.00 92.00 88 LEU A N 1
ATOM 677 C CA . LEU A 1 88 ? 15.136 2.523 -1.483 1.00 92.00 88 LEU A CA 1
ATOM 678 C C . LEU A 1 88 ? 14.944 4.041 -1.259 1.00 92.00 88 LEU A C 1
ATOM 680 O O . LEU A 1 88 ? 14.628 4.757 -2.202 1.00 92.00 88 LEU A O 1
ATOM 684 N N . GLY A 1 89 ? 15.126 4.565 -0.046 1.00 95.75 89 GLY A N 1
ATOM 685 C CA . GLY A 1 89 ? 14.850 5.969 0.286 1.00 95.75 89 GLY A CA 1
ATOM 686 C C . GLY A 1 89 ? 13.351 6.274 0.362 1.00 95.75 89 GLY A C 1
ATOM 687 O O . GLY A 1 89 ? 12.541 5.369 0.578 1.00 95.75 89 GLY A O 1
ATOM 688 N N . THR A 1 90 ? 12.970 7.539 0.177 1.00 97.62 90 THR A N 1
ATOM 689 C CA . THR A 1 90 ? 11.567 7.971 0.229 1.00 97.62 90 THR A CA 1
ATOM 690 C C . THR A 1 90 ? 10.715 7.235 -0.805 1.00 97.62 90 THR A C 1
ATOM 692 O O . THR A 1 90 ? 11.091 7.080 -1.970 1.00 97.62 90 THR A O 1
ATOM 695 N N . ARG A 1 91 ? 9.540 6.786 -0.372 1.00 97.88 91 ARG A N 1
ATOM 696 C CA . ARG A 1 91 ? 8.524 6.127 -1.186 1.00 97.88 91 ARG A CA 1
ATOM 697 C C . ARG A 1 91 ? 7.201 6.862 -1.038 1.00 97.88 91 ARG A C 1
ATOM 699 O O . ARG A 1 91 ? 6.771 7.157 0.078 1.00 97.88 91 ARG A O 1
ATOM 706 N N . TRP A 1 92 ? 6.554 7.128 -2.165 1.00 98.31 92 TRP A N 1
ATOM 707 C CA . TRP A 1 92 ? 5.201 7.670 -2.221 1.00 98.31 92 TRP A CA 1
ATOM 708 C C . TRP A 1 92 ? 4.226 6.509 -2.337 1.00 98.31 92 TRP A C 1
ATOM 710 O O . TRP A 1 92 ? 4.340 5.702 -3.262 1.00 98.31 92 TRP A O 1
ATOM 720 N N . VAL A 1 93 ? 3.319 6.412 -1.367 1.00 98.44 93 VAL A N 1
ATOM 721 C CA . VAL A 1 93 ? 2.341 5.332 -1.266 1.00 98.44 93 VAL A CA 1
ATOM 722 C C . VAL A 1 93 ? 0.980 5.864 -1.687 1.00 98.44 93 VAL A C 1
ATOM 724 O O . VAL A 1 93 ? 0.481 6.805 -1.070 1.00 98.44 93 VAL A O 1
ATOM 727 N N . TYR A 1 94 ? 0.385 5.280 -2.724 1.00 98.50 94 TYR A N 1
ATOM 728 C CA . TYR A 1 94 ? -0.914 5.697 -3.264 1.00 98.50 94 TYR A CA 1
ATOM 729 C C . TYR A 1 94 ? -1.972 4.608 -3.100 1.00 98.50 94 TYR A C 1
ATOM 731 O O . TYR A 1 94 ? -1.640 3.425 -3.030 1.00 98.50 94 TYR A O 1
ATOM 739 N N . ASP A 1 95 ? -3.243 5.016 -3.085 1.00 97.94 95 ASP A N 1
ATOM 740 C CA . ASP A 1 95 ? -4.391 4.126 -3.263 1.00 97.94 95 ASP A CA 1
ATOM 741 C C . ASP A 1 95 ? -4.310 3.477 -4.653 1.00 97.94 95 ASP A C 1
ATOM 743 O O . ASP A 1 95 ? -4.498 4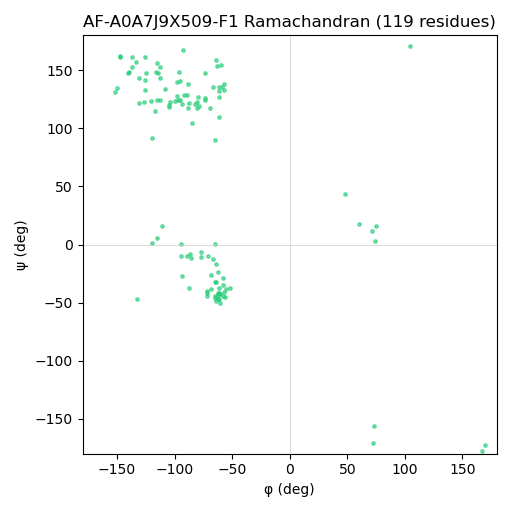.126 -5.686 1.00 97.94 95 ASP A O 1
ATOM 747 N N . GLY A 1 96 ? -4.029 2.174 -4.672 1.00 97.62 96 GLY A N 1
ATOM 748 C CA . GLY A 1 96 ? -3.830 1.403 -5.895 1.00 97.62 96 GLY A CA 1
ATOM 749 C C . GLY A 1 96 ? -5.082 1.312 -6.767 1.00 97.62 96 GLY A C 1
ATOM 750 O O . GLY A 1 96 ? -4.973 1.041 -7.957 1.00 97.62 96 GLY A O 1
ATOM 751 N N . THR A 1 97 ? -6.274 1.608 -6.235 1.00 96.44 97 THR A N 1
ATOM 752 C CA . THR A 1 97 ? -7.505 1.670 -7.046 1.00 96.44 97 THR A CA 1
ATOM 753 C C . THR A 1 97 ? -7.543 2.880 -7.985 1.00 96.44 97 THR A C 1
ATOM 755 O O . THR A 1 97 ? -8.420 2.979 -8.847 1.00 96.44 97 THR A O 1
ATOM 758 N N . ARG A 1 98 ? -6.596 3.811 -7.825 1.00 96.56 98 ARG A N 1
ATOM 759 C CA . ARG A 1 98 ? -6.464 5.052 -8.597 1.00 96.56 98 ARG A CA 1
ATOM 760 C C . ARG A 1 98 ? -5.143 5.152 -9.350 1.00 96.56 98 ARG A C 1
ATOM 762 O O . ARG A 1 98 ? -4.906 6.147 -10.027 1.00 96.56 98 ARG A O 1
ATOM 769 N N . ASP A 1 99 ? -4.304 4.127 -9.251 1.00 97.38 99 ASP A N 1
ATOM 770 C CA . ASP A 1 99 ? -3.006 4.071 -9.904 1.00 97.38 99 ASP A CA 1
ATOM 771 C C . ASP A 1 99 ? -3.092 3.219 -11.189 1.00 97.38 99 ASP A C 1
ATOM 773 O O . ASP A 1 99 ? -3.469 2.046 -11.109 1.00 97.38 99 ASP A O 1
ATOM 777 N N . PRO A 1 100 ? -2.731 3.761 -12.370 1.00 96.00 100 PRO A N 1
ATOM 778 C CA . PRO A 1 100 ? -2.812 3.037 -13.639 1.00 96.00 100 PRO A CA 1
ATOM 779 C C . PRO A 1 100 ? -2.056 1.703 -13.645 1.00 96.00 100 PRO A C 1
ATOM 781 O O . PRO A 1 100 ? -2.556 0.725 -14.195 1.00 96.00 100 PRO A O 1
ATOM 784 N N . VAL A 1 101 ? -0.885 1.647 -12.999 1.00 97.56 101 VAL A N 1
ATOM 785 C CA . VAL A 1 101 ? -0.031 0.448 -12.991 1.00 97.56 101 VAL A CA 1
ATOM 786 C C . VAL A 1 101 ? -0.650 -0.646 -12.127 1.00 97.56 101 VAL A C 1
ATOM 788 O O . VAL A 1 101 ? -0.660 -1.817 -12.510 1.00 97.56 101 VAL A O 1
ATOM 791 N N . ALA A 1 102 ? -1.238 -0.279 -10.983 1.00 97.81 102 ALA A N 1
ATOM 792 C CA . ALA A 1 102 ? -1.999 -1.237 -10.188 1.00 97.81 102 ALA A CA 1
ATOM 793 C C . ALA A 1 102 ? -3.236 -1.727 -10.947 1.00 97.81 102 ALA A C 1
ATOM 795 O O . ALA A 1 102 ? -3.457 -2.934 -11.014 1.00 97.81 102 ALA A O 1
ATOM 796 N N . LEU A 1 103 ? -4.016 -0.836 -11.565 1.00 97.69 103 LEU A N 1
ATOM 797 C CA . LEU A 1 103 ? -5.201 -1.239 -12.330 1.00 97.69 103 LEU A CA 1
ATOM 798 C C . LEU A 1 103 ? -4.861 -2.241 -13.443 1.00 97.69 103 LEU A C 1
ATOM 800 O O . LEU A 1 103 ? -5.577 -3.231 -13.613 1.00 97.69 103 LEU A O 1
ATOM 804 N N . GLU A 1 104 ? -3.751 -2.038 -14.152 1.00 98.00 104 GLU A N 1
ATOM 805 C CA . GLU A 1 104 ? -3.258 -2.981 -15.157 1.00 98.00 104 GLU A CA 1
ATOM 806 C C . GLU A 1 104 ? -2.853 -4.328 -14.538 1.00 98.00 104 GLU A C 1
ATOM 808 O O . GLU A 1 104 ? -3.322 -5.377 -14.987 1.00 98.00 104 GLU A O 1
ATOM 813 N N . CYS A 1 105 ? -2.059 -4.315 -13.461 1.00 98.12 105 CYS A N 1
ATOM 814 C CA . CYS A 1 105 ? -1.642 -5.531 -12.756 1.00 98.12 105 CYS A CA 1
ATOM 815 C C . CYS A 1 105 ? -2.838 -6.369 -12.279 1.00 98.12 105 CYS A C 1
ATOM 817 O O . CYS A 1 105 ? -2.870 -7.587 -12.465 1.00 98.12 105 CYS A O 1
ATOM 819 N N . PHE A 1 106 ? -3.839 -5.722 -11.683 1.00 97.81 106 PHE A N 1
ATOM 820 C CA . PHE A 1 106 ? -5.053 -6.389 -11.217 1.00 97.81 106 PHE A CA 1
ATOM 821 C C . PHE A 1 106 ? -5.910 -6.898 -12.377 1.00 97.81 106 PHE A C 1
ATOM 823 O O . PHE A 1 106 ? -6.457 -7.995 -12.288 1.00 97.81 106 PHE A O 1
ATOM 830 N N . THR A 1 107 ? -6.001 -6.147 -13.478 1.00 98.19 107 THR A N 1
ATOM 831 C CA . THR A 1 107 ? -6.728 -6.584 -14.682 1.00 98.19 107 THR A CA 1
ATOM 832 C C . THR A 1 107 ? -6.101 -7.846 -15.269 1.00 98.19 107 THR A C 1
ATOM 834 O O . THR A 1 107 ? -6.814 -8.819 -15.517 1.00 98.19 107 THR A O 1
ATOM 837 N N . ARG A 1 108 ? -4.770 -7.878 -15.407 1.00 97.94 108 ARG A N 1
ATOM 838 C CA . ARG A 1 108 ? -4.032 -9.065 -15.865 1.00 97.94 108 ARG A CA 1
ATOM 839 C C . ARG A 1 108 ? -4.218 -10.252 -14.923 1.00 97.94 108 ARG A C 1
ATOM 841 O O . ARG A 1 108 ? -4.452 -11.365 -15.383 1.00 97.94 108 ARG A O 1
ATOM 848 N N . ALA A 1 109 ? -4.187 -10.022 -13.610 1.00 97.44 109 ALA A N 1
ATOM 849 C CA . ALA A 1 109 ? -4.434 -11.078 -12.631 1.00 97.44 109 ALA A CA 1
ATOM 850 C C . ALA A 1 109 ? -5.854 -11.661 -12.745 1.00 97.44 109 ALA A C 1
ATOM 852 O O . ALA A 1 109 ? -6.026 -12.878 -12.754 1.00 97.44 109 ALA A O 1
ATOM 853 N N . LEU A 1 110 ? -6.872 -10.808 -12.908 1.00 97.19 110 LEU A N 1
ATOM 854 C CA . LEU A 1 110 ? -8.260 -11.237 -13.125 1.00 97.19 110 LEU A CA 1
ATOM 855 C C . LEU A 1 110 ? -8.448 -11.995 -14.448 1.00 97.19 110 LEU A C 1
ATOM 857 O O . LEU A 1 110 ? -9.282 -12.896 -14.516 1.00 97.19 110 LEU A O 1
ATOM 861 N N . ALA A 1 111 ? -7.671 -11.657 -15.478 1.00 98.06 111 ALA A N 1
ATOM 862 C CA . ALA A 1 111 ? -7.651 -12.362 -16.759 1.00 98.06 111 ALA A CA 1
ATOM 863 C C . ALA A 1 111 ? -6.869 -13.694 -16.719 1.00 98.06 111 ALA A C 1
ATOM 865 O O . ALA A 1 111 ? -6.891 -14.441 -17.695 1.00 98.06 111 ALA A O 1
ATOM 866 N N . GLY A 1 112 ? -6.192 -14.013 -15.608 1.00 97.44 112 GLY A N 1
ATOM 867 C CA . GLY A 1 112 ? -5.314 -15.184 -15.499 1.00 97.44 112 GLY A CA 1
ATOM 868 C C . GLY A 1 112 ? -3.969 -15.023 -16.219 1.00 97.44 112 GLY A C 1
ATOM 869 O O . GLY A 1 112 ? -3.271 -16.004 -16.450 1.00 97.44 112 GLY A O 1
ATOM 870 N N . GLU A 1 113 ? -3.597 -13.794 -16.574 1.00 97.56 113 GLU A N 1
ATOM 871 C CA . GLU A 1 113 ? -2.363 -13.435 -17.293 1.00 97.56 113 GLU A CA 1
ATOM 872 C C . GLU A 1 113 ? -1.222 -13.027 -16.345 1.00 97.56 113 GLU A C 1
ATOM 874 O O . GLU A 1 113 ? -0.134 -12.629 -16.778 1.00 97.56 113 GLU A O 1
ATOM 879 N N . GLN A 1 114 ? -1.487 -13.060 -15.040 1.00 96.00 114 GLN A N 1
ATOM 880 C CA . GLN A 1 114 ? -0.529 -12.746 -13.996 1.00 96.00 114 GLN A CA 1
ATOM 881 C C . GLN A 1 114 ? -0.859 -13.508 -12.716 1.00 96.00 114 GLN A C 1
ATOM 883 O O . GLN A 1 114 ? -1.987 -13.467 -12.228 1.00 96.00 114 GLN A O 1
ATOM 888 N N . GLU A 1 115 ? 0.150 -14.153 -12.145 1.00 94.94 115 GLU A N 1
ATOM 889 C CA . GLU A 1 115 ? 0.058 -14.775 -10.829 1.00 94.94 115 GLU A CA 1
ATOM 890 C C . GLU A 1 115 ? 0.527 -13.810 -9.732 1.00 94.94 115 GLU A C 1
ATOM 892 O O . GLU A 1 115 ? 1.130 -12.765 -9.996 1.00 94.94 115 GLU A O 1
ATOM 897 N N . GLN A 1 116 ? 0.240 -14.159 -8.477 1.00 93.88 116 GLN A N 1
ATOM 898 C CA . GLN A 1 116 ? 0.852 -13.486 -7.337 1.00 93.88 116 GLN A CA 1
ATOM 899 C C . GLN A 1 116 ? 2.381 -13.585 -7.447 1.00 93.88 116 GLN A C 1
ATOM 901 O O . GLN A 1 116 ? 2.917 -14.671 -7.661 1.00 93.88 116 GLN A O 1
ATOM 906 N N . ALA A 1 117 ? 3.078 -12.467 -7.239 1.00 90.88 117 ALA A N 1
ATOM 907 C CA . ALA A 1 117 ? 4.536 -12.452 -7.228 1.00 90.88 117 ALA A CA 1
ATOM 908 C C . ALA A 1 117 ? 5.077 -13.344 -6.095 1.00 90.88 117 ALA A C 1
ATOM 910 O O . ALA A 1 117 ? 4.629 -13.247 -4.943 1.00 90.88 117 ALA A O 1
ATOM 911 N N . THR A 1 118 ? 6.042 -14.204 -6.419 1.00 81.75 118 THR A N 1
ATOM 912 C CA . THR A 1 118 ? 6.734 -15.048 -5.443 1.00 81.75 118 THR A CA 1
ATOM 913 C C . THR A 1 118 ? 7.706 -14.218 -4.613 1.00 81.75 118 THR A C 1
ATOM 915 O O . THR A 1 118 ? 8.264 -13.222 -5.072 1.00 81.75 118 THR A O 1
ATOM 918 N N . LEU A 1 119 ? 7.880 -14.608 -3.352 1.00 66.56 119 LEU A N 1
ATOM 919 C CA . LEU A 1 119 ? 8.887 -14.016 -2.481 1.00 66.56 119 LEU A CA 1
ATOM 920 C C . LEU A 1 119 ? 10.196 -14.758 -2.748 1.00 66.56 119 LEU A C 1
ATOM 922 O O . LEU A 1 119 ? 10.341 -15.897 -2.311 1.00 66.56 119 LEU A O 1
ATOM 926 N N . ASP A 1 120 ? 11.119 -14.134 -3.470 1.00 56.59 120 ASP A N 1
ATOM 927 C CA . ASP A 1 120 ? 12.493 -14.628 -3.516 1.00 56.59 120 ASP A CA 1
ATOM 928 C C . ASP A 1 120 ? 13.201 -14.142 -2.237 1.00 56.59 120 ASP A C 1
ATOM 930 O O . ASP A 1 120 ? 13.259 -12.934 -1.979 1.00 56.59 120 ASP A O 1
ATOM 934 N N . GLU A 1 121 ? 13.637 -15.090 -1.397 1.00 46.81 121 GLU A N 1
ATOM 935 C CA . GLU A 1 121 ? 14.354 -14.848 -0.128 1.00 46.81 121 GLU A CA 1
ATOM 936 C C . GLU A 1 121 ? 15.784 -14.318 -0.314 1.00 46.81 121 GLU A C 1
ATOM 938 O O . GLU A 1 121 ? 16.490 -14.774 -1.244 1.00 46.81 121 GLU A O 1
#

Sequence (121 aa):
MAILHRATVTPSKPELVESWLDQQPWGGSGEIETIGSYRFDDPEGEVGVEAMLVRRAGRVLQVPMTYRAAPLEHAEAHLIGRAEHSVLGTRWVYDGTRDPVALECFTRALAGEQEQATLDE

Mean predicted aligned error: 3.68 Å

Foldseek 3Di:
DAADDPKDKPVDPQVLVQVLLVVDPPSDDDHKDWPDKFWFAQPVNAKTWMWTWIDDPNDTDIFIKIWHLDDDPPQPVFFSDWIQIPPSGIITIGRLVPPPRSVVRVVCVVVVNTDTDDDDD